Protein AF-A0AAX3WSV1-F1 (afdb_monomer)

InterPro domains:
  IPR004107 Integrase, SAM-like, N-terminal [PF02899] (29-81)
  IPR010998 Integrase/recombinase, N-terminal [G3DSA:1.10.150.130] (27-83)
  IPR044068 Core-binding (CB) domain [PS51900] (21-84)

pLDDT: mean 92.52, std 6.98, range [55.03, 97.19]

Foldseek 3Di:
DDKDWDQDPLGIAIFDADPVRHTPVVLNVVLVVCSVVPHDPVVSVVSNVVVNLLVVLCVVVVHDPVRDDPVSVVVSVVCVVPVD

Mean predicted aligned error: 3.67 Å

Sequence (84 aa):
MKVIEIGSDEGKRYMLLNREGEPVIPAMKYLKYLFNIGRAENTIKSYEYHLKLYFEFLEVEKIDYQQINLHTFSSFIGWLRSPF

Structure (mmCIF, N/CA/C/O backbone):
data_AF-A0AAX3WSV1-F1
#
_entry.id   AF-A0AAX3WSV1-F1
#
loop_
_atom_site.group_PDB
_atom_site.id
_atom_site.type_symbol
_atom_site.label_atom_id
_atom_site.label_alt_id
_atom_site.label_comp_id
_atom_site.label_asym_id
_atom_site.label_entity_id
_atom_site.label_seq_id
_atom_site.pdbx_PDB_ins_code
_atom_site.Cartn_x
_atom_site.Cartn_y
_atom_site.Cartn_z
_atom_site.occupancy
_atom_site.B_iso_or_equiv
_atom_site.auth_seq_id
_atom_site.auth_comp_id
_atom_site.auth_asym_id
_atom_site.auth_atom_id
_atom_site.pdbx_PDB_model_num
ATOM 1 N N . MET A 1 1 ? 2.455 -0.340 9.400 1.00 92.44 1 MET A N 1
ATOM 2 C CA . MET A 1 1 ? 2.901 -1.359 8.423 1.00 92.44 1 MET A CA 1
ATOM 3 C C . MET A 1 1 ? 4.296 -1.020 7.917 1.00 92.44 1 MET A C 1
ATOM 5 O O . MET A 1 1 ? 4.743 0.115 8.069 1.00 92.44 1 MET A O 1
ATOM 9 N N . LYS A 1 2 ? 5.015 -1.985 7.341 1.00 93.31 2 LYS A N 1
ATOM 10 C CA . LYS A 1 2 ? 6.390 -1.788 6.859 1.00 93.31 2 LYS A CA 1
ATOM 11 C C . LYS A 1 2 ? 6.536 -2.282 5.432 1.00 93.31 2 LYS A C 1
ATOM 13 O O . LYS A 1 2 ? 6.014 -3.334 5.089 1.00 93.31 2 LYS A O 1
ATOM 18 N N . VAL A 1 3 ? 7.307 -1.550 4.637 1.00 94.19 3 VAL A N 1
ATOM 19 C CA . VAL A 1 3 ? 7.713 -2.000 3.308 1.00 94.19 3 VAL A CA 1
ATOM 20 C C . VAL A 1 3 ? 9.173 -2.413 3.319 1.00 94.19 3 VAL A C 1
ATOM 22 O O . VAL A 1 3 ? 10.012 -1.757 3.938 1.00 94.19 3 VAL A O 1
ATOM 25 N N . ILE A 1 4 ? 9.457 -3.525 2.649 1.00 93.44 4 ILE A N 1
ATOM 26 C CA . ILE A 1 4 ? 10.800 -4.049 2.432 1.00 93.44 4 ILE A CA 1
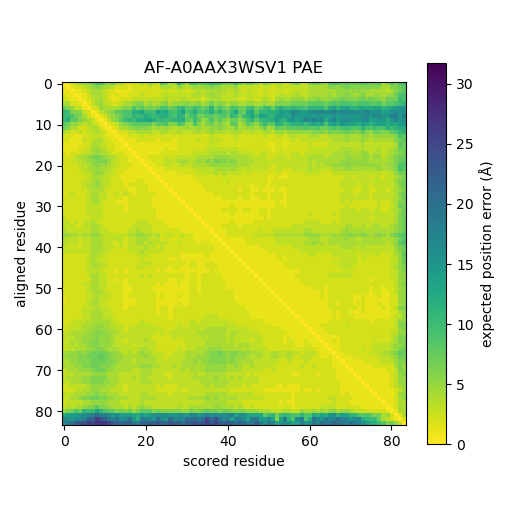ATOM 27 C C . ILE A 1 4 ? 11.079 -4.057 0.933 1.00 93.44 4 ILE A C 1
ATOM 29 O O . ILE A 1 4 ? 10.320 -4.637 0.159 1.00 93.44 4 ILE A O 1
ATOM 33 N N . GLU A 1 5 ? 12.184 -3.434 0.539 1.00 92.19 5 GLU A N 1
ATOM 34 C CA . GLU A 1 5 ? 12.719 -3.520 -0.817 1.00 92.19 5 GLU A CA 1
ATOM 35 C C . GLU A 1 5 ? 13.630 -4.748 -0.926 1.00 92.19 5 GLU A C 1
ATOM 37 O O . GLU A 1 5 ? 14.476 -4.991 -0.065 1.00 92.19 5 GLU A O 1
ATOM 42 N N . ILE A 1 6 ? 13.445 -5.531 -1.984 1.00 88.31 6 ILE A N 1
ATOM 43 C CA . ILE A 1 6 ? 14.255 -6.699 -2.314 1.00 88.31 6 ILE A CA 1
ATOM 44 C C . ILE A 1 6 ? 14.885 -6.441 -3.676 1.00 88.31 6 ILE A C 1
ATOM 46 O O . ILE A 1 6 ? 14.182 -6.367 -4.686 1.00 88.31 6 ILE A O 1
ATOM 50 N N . GLY A 1 7 ? 16.209 -6.315 -3.704 1.00 82.62 7 GLY A N 1
ATOM 51 C CA . GLY A 1 7 ? 16.963 -6.301 -4.953 1.00 82.62 7 GLY A CA 1
ATOM 52 C C . GLY A 1 7 ? 16.981 -7.692 -5.587 1.00 82.62 7 GLY A C 1
ATOM 53 O O . GLY A 1 7 ? 17.192 -8.688 -4.897 1.00 82.62 7 GLY A O 1
ATOM 54 N N . SER A 1 8 ? 16.758 -7.758 -6.895 1.00 76.12 8 SER A N 1
ATOM 55 C CA . SER A 1 8 ? 16.986 -8.947 -7.718 1.00 76.12 8 SER A CA 1
ATOM 56 C C . SER A 1 8 ? 17.675 -8.546 -9.021 1.00 76.12 8 SER A C 1
ATOM 58 O O . SER A 1 8 ? 17.645 -7.370 -9.388 1.00 76.12 8 SER A O 1
ATOM 60 N N . ASP A 1 9 ? 18.240 -9.514 -9.742 1.00 76.75 9 ASP A N 1
ATOM 61 C CA . ASP A 1 9 ? 18.864 -9.284 -11.056 1.00 76.75 9 ASP A CA 1
ATOM 62 C C . ASP A 1 9 ? 17.872 -8.708 -12.086 1.00 76.75 9 ASP A C 1
ATOM 64 O O . ASP A 1 9 ? 18.257 -8.019 -13.025 1.00 76.75 9 ASP A O 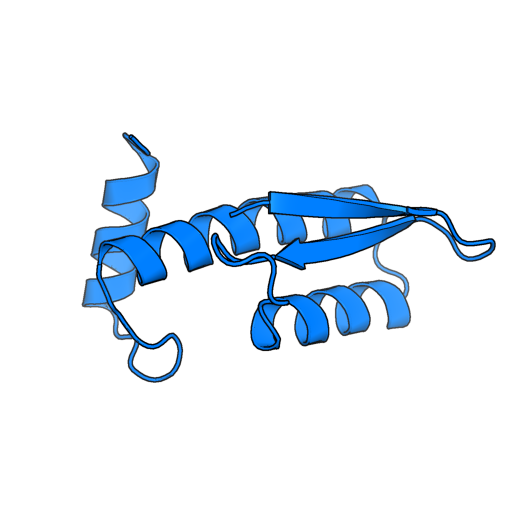1
ATOM 68 N N . GLU A 1 10 ? 16.575 -8.943 -11.874 1.00 77.25 10 GLU A N 1
ATOM 69 C CA . GLU A 1 10 ? 15.469 -8.452 -12.703 1.00 77.25 10 GLU A CA 1
ATOM 70 C C . GLU A 1 10 ? 14.953 -7.062 -12.273 1.00 77.25 10 GLU A C 1
ATOM 72 O O . GLU A 1 10 ? 13.996 -6.546 -12.849 1.00 77.25 10 GLU A O 1
ATOM 77 N N . GLY A 1 11 ? 15.547 -6.456 -11.241 1.00 81.19 11 GLY A N 1
ATOM 78 C CA . GLY A 1 11 ? 15.131 -5.177 -10.664 1.00 81.19 11 GLY A CA 1
ATOM 79 C C . GLY A 1 11 ? 14.630 -5.295 -9.224 1.00 81.19 11 GLY A C 1
ATOM 80 O O . GLY A 1 11 ? 14.786 -6.320 -8.555 1.00 81.19 11 GLY A O 1
ATOM 81 N N . LYS A 1 12 ? 14.037 -4.216 -8.713 1.00 86.94 12 LYS A N 1
ATOM 82 C CA . LYS A 1 12 ? 13.576 -4.134 -7.322 1.00 86.94 12 LYS A CA 1
ATOM 83 C C . LYS A 1 12 ? 12.144 -4.615 -7.167 1.00 86.94 12 LYS A C 1
ATOM 85 O O . LYS A 1 12 ? 11.255 -4.258 -7.939 1.00 86.94 12 LYS A O 1
ATOM 90 N N . ARG A 1 13 ? 11.919 -5.398 -6.119 1.00 87.19 13 ARG A N 1
ATOM 91 C CA . ARG A 1 13 ? 10.607 -5.880 -5.687 1.00 87.19 13 ARG A CA 1
ATOM 92 C C . ARG A 1 13 ? 10.291 -5.306 -4.315 1.00 87.19 13 ARG A C 1
ATOM 94 O O . ARG A 1 13 ? 11.193 -5.030 -3.531 1.00 87.19 13 ARG A O 1
ATOM 101 N N . TYR A 1 14 ? 9.009 -5.165 -4.015 1.00 92.94 14 TYR A N 1
ATOM 102 C CA . TYR A 1 14 ? 8.553 -4.587 -2.756 1.00 92.94 14 TYR A CA 1
ATOM 103 C C . TYR A 1 14 ? 7.663 -5.574 -2.012 1.00 92.94 14 TYR A C 1
ATOM 105 O O . TYR A 1 14 ? 6.783 -6.188 -2.622 1.00 92.94 14 TYR A O 1
ATOM 113 N N . MET A 1 15 ? 7.885 -5.713 -0.703 1.00 94.19 15 MET A N 1
ATOM 114 C CA . MET A 1 15 ? 7.011 -6.461 0.192 1.00 94.19 15 MET A CA 1
ATOM 115 C C . MET A 1 15 ? 6.348 -5.562 1.223 1.00 94.19 15 MET A C 1
ATOM 117 O O . MET A 1 15 ? 7.050 -4.876 1.957 1.00 94.19 15 MET A O 1
ATOM 121 N N . LEU A 1 16 ? 5.018 -5.613 1.316 1.00 96.19 16 LEU A N 1
ATOM 122 C CA . LEU A 1 16 ? 4.246 -4.951 2.365 1.00 96.19 16 LEU A CA 1
ATOM 123 C C . LEU A 1 16 ? 3.963 -5.939 3.501 1.00 96.19 16 LEU A C 1
ATOM 125 O O . LEU A 1 16 ? 3.336 -6.975 3.279 1.00 96.19 16 LEU A O 1
ATOM 129 N N . LEU A 1 17 ? 4.407 -5.596 4.707 1.00 96.00 17 LEU A N 1
ATOM 130 C CA . LEU A 1 17 ? 4.188 -6.349 5.937 1.00 96.00 17 LEU A CA 1
ATOM 131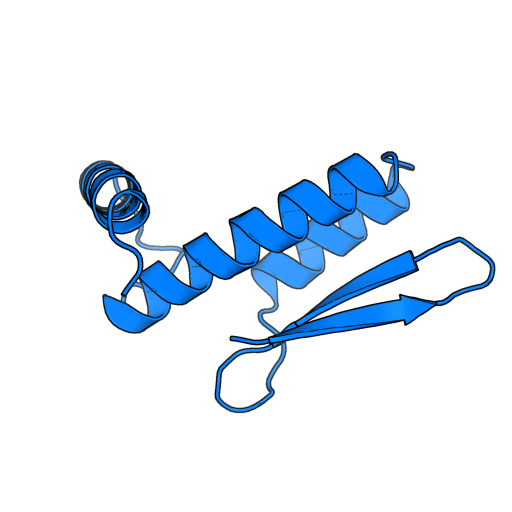 C C . LEU A 1 17 ? 3.260 -5.579 6.889 1.00 96.00 17 LEU A C 1
ATOM 133 O O . LEU A 1 17 ? 3.384 -4.354 7.025 1.00 96.00 17 LEU A O 1
ATOM 137 N N . ASN A 1 18 ? 2.364 -6.295 7.570 1.00 93.62 18 ASN A N 1
ATOM 138 C CA . ASN A 1 18 ? 1.539 -5.752 8.651 1.00 93.62 18 ASN A CA 1
ATOM 139 C C . ASN A 1 18 ? 2.384 -5.464 9.912 1.00 93.62 18 ASN A C 1
ATOM 141 O O . ASN A 1 18 ? 3.619 -5.525 9.885 1.00 93.62 18 ASN A O 1
ATOM 145 N N . ARG A 1 19 ? 1.739 -5.066 11.014 1.00 90.19 19 ARG A N 1
ATOM 146 C CA . ARG A 1 19 ? 2.432 -4.728 12.270 1.00 90.19 19 ARG A CA 1
ATOM 147 C C . ARG A 1 19 ? 3.040 -5.955 12.951 1.00 90.19 19 ARG A C 1
ATOM 149 O O . ARG A 1 19 ? 4.051 -5.826 13.634 1.00 90.19 19 ARG A O 1
ATOM 156 N N . GLU A 1 20 ? 2.473 -7.123 12.696 1.00 92.81 20 GLU A N 1
ATOM 157 C CA . GLU A 1 20 ? 2.911 -8.435 13.167 1.00 92.81 20 GLU A CA 1
ATOM 158 C C . GLU A 1 20 ? 4.076 -8.998 12.329 1.00 92.81 20 GLU A C 1
ATOM 160 O O . GLU A 1 20 ? 4.652 -10.028 12.672 1.00 92.81 20 GLU A O 1
ATOM 165 N N . GLY A 1 21 ? 4.469 -8.311 11.248 1.00 91.81 21 GLY A N 1
ATOM 166 C CA . GLY A 1 21 ? 5.539 -8.743 10.346 1.00 91.81 21 GLY A CA 1
ATOM 167 C C . GLY A 1 21 ? 5.095 -9.763 9.294 1.00 91.81 21 GLY A C 1
ATOM 168 O O . GLY A 1 21 ? 5.933 -10.302 8.571 1.00 91.81 21 GLY A O 1
ATOM 169 N N . GLU A 1 22 ? 3.796 -10.013 9.170 1.00 94.62 22 GLU A N 1
ATOM 170 C CA . GLU A 1 22 ? 3.215 -10.921 8.190 1.00 94.62 22 GLU A CA 1
ATOM 171 C C . GLU A 1 22 ? 2.934 -10.202 6.858 1.00 94.62 22 GLU A C 1
ATOM 173 O O . GLU A 1 22 ? 2.552 -9.027 6.843 1.00 94.62 22 GLU A O 1
ATOM 178 N N . PRO A 1 23 ? 3.086 -10.877 5.706 1.00 95.19 23 PRO A N 1
ATOM 179 C CA . PRO A 1 23 ? 2.811 -10.263 4.413 1.00 95.19 23 PRO A CA 1
ATOM 180 C C . PRO A 1 23 ? 1.334 -9.907 4.215 1.00 95.19 23 PRO A C 1
ATOM 182 O O . PRO A 1 23 ? 0.446 -10.748 4.353 1.00 95.19 23 PRO A O 1
ATOM 185 N N . VAL A 1 24 ? 1.072 -8.690 3.737 1.00 96.81 24 VAL A N 1
ATOM 186 C CA . VAL A 1 24 ? -0.261 -8.270 3.285 1.00 96.81 24 VAL A CA 1
ATOM 187 C C . VAL A 1 24 ? -0.519 -8.866 1.899 1.00 96.81 24 VAL A C 1
ATOM 189 O O . VAL A 1 24 ? -0.263 -8.251 0.861 1.00 96.81 24 VAL A O 1
ATOM 192 N N . ILE A 1 25 ? -0.997 -10.113 1.873 1.00 95.81 25 ILE A N 1
ATOM 193 C CA . ILE A 1 25 ? -1.102 -10.946 0.663 1.00 95.81 25 ILE A CA 1
ATOM 194 C C . ILE A 1 25 ? -1.795 -10.259 -0.531 1.00 95.81 25 ILE A C 1
ATOM 196 O O . ILE A 1 25 ? -1.283 -10.394 -1.649 1.00 95.81 25 ILE A O 1
ATOM 200 N N . PRO A 1 26 ? -2.912 -9.520 -0.375 1.00 96.06 26 PRO A N 1
ATOM 201 C CA . PRO A 1 26 ? -3.550 -8.857 -1.513 1.00 96.06 26 PRO A CA 1
ATOM 202 C C . PRO A 1 26 ? -2.648 -7.792 -2.157 1.00 96.06 26 PRO A C 1
ATOM 204 O O . PRO A 1 26 ? -2.498 -7.775 -3.380 1.00 96.06 26 PRO A O 1
ATOM 207 N N . ALA A 1 27 ? -1.974 -6.969 -1.345 1.00 96.56 27 ALA A N 1
ATOM 208 C CA . ALA A 1 27 ? -1.009 -5.979 -1.828 1.00 96.56 27 ALA A CA 1
ATOM 209 C C . ALA A 1 27 ? 0.178 -6.655 -2.527 1.00 96.56 27 ALA A C 1
ATOM 211 O O . ALA A 1 27 ? 0.561 -6.267 -3.630 1.00 96.56 27 ALA A O 1
ATOM 212 N N . MET A 1 28 ? 0.704 -7.728 -1.928 1.00 95.81 28 MET A N 1
ATOM 213 C CA . MET A 1 28 ? 1.804 -8.519 -2.485 1.00 95.81 28 MET A CA 1
ATOM 214 C C . MET A 1 28 ? 1.494 -9.077 -3.872 1.00 95.81 28 MET A C 1
ATOM 216 O O . MET A 1 28 ? 2.320 -8.990 -4.784 1.00 95.81 28 MET A O 1
ATOM 220 N N . LYS A 1 29 ? 0.298 -9.648 -4.047 1.00 96.19 29 LYS A N 1
ATOM 221 C CA . LYS A 1 29 ? -0.148 -10.195 -5.333 1.00 96.19 29 LYS A CA 1
ATOM 222 C C . LYS A 1 29 ? -0.200 -9.111 -6.40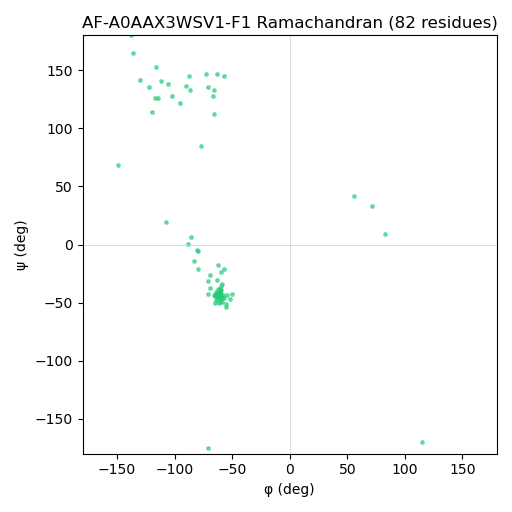6 1.00 96.19 29 LYS A C 1
ATOM 224 O O . LYS A 1 29 ? 0.249 -9.350 -7.526 1.00 96.19 29 LYS A O 1
ATOM 229 N N . TYR A 1 30 ? -0.699 -7.927 -6.063 1.00 96.88 30 TYR A N 1
ATOM 230 C CA . TYR A 1 30 ? -0.804 -6.825 -7.012 1.00 96.88 30 TYR A CA 1
ATOM 231 C C . TYR A 1 30 ? 0.561 -6.223 -7.377 1.00 96.88 30 TYR A C 1
ATOM 233 O O . TYR A 1 30 ? 0.842 -6.024 -8.557 1.00 96.88 30 TYR A O 1
ATOM 241 N N . LEU A 1 31 ? 1.460 -6.028 -6.407 1.00 95.75 31 LEU A N 1
ATOM 242 C CA . LEU A 1 31 ? 2.829 -5.567 -6.676 1.00 95.75 31 LEU A CA 1
ATOM 243 C C . LEU A 1 31 ? 3.606 -6.562 -7.546 1.00 95.75 31 LEU A C 1
ATOM 245 O O . LEU A 1 31 ? 4.266 -6.159 -8.504 1.00 95.75 31 LEU A O 1
ATOM 249 N N . LYS A 1 32 ? 3.466 -7.868 -7.277 1.00 94.50 32 LYS A N 1
ATOM 250 C CA . LYS A 1 32 ? 4.035 -8.925 -8.125 1.00 94.50 32 LYS A CA 1
ATOM 251 C C . LYS A 1 32 ? 3.474 -8.873 -9.546 1.00 94.50 32 LYS A C 1
ATOM 253 O O . LYS A 1 32 ? 4.227 -9.034 -10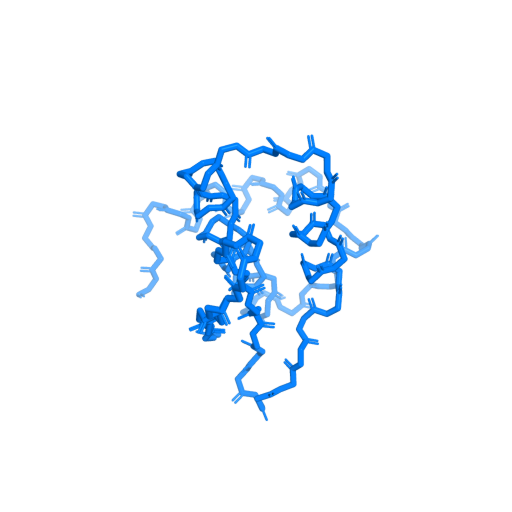.500 1.00 94.50 32 LYS A O 1
ATOM 258 N N . TYR A 1 33 ? 2.174 -8.629 -9.700 1.00 96.25 33 TYR A N 1
ATOM 259 C CA . TYR A 1 33 ? 1.567 -8.441 -11.016 1.00 96.25 33 TYR A CA 1
ATOM 260 C C . TYR A 1 33 ? 2.182 -7.247 -11.763 1.00 96.25 33 TYR A C 1
ATOM 262 O O . TYR A 1 33 ? 2.594 -7.416 -12.908 1.00 96.25 33 TYR A O 1
ATOM 270 N N . LEU A 1 34 ? 2.311 -6.076 -11.122 1.00 95.81 34 LEU A N 1
ATOM 271 C CA . LEU A 1 34 ? 2.906 -4.884 -11.745 1.00 95.81 34 LEU A CA 1
ATOM 272 C C . LEU A 1 34 ? 4.361 -5.113 -12.175 1.00 95.81 34 LEU A C 1
ATOM 274 O O . LEU A 1 34 ? 4.750 -4.679 -13.259 1.00 95.81 34 LEU A O 1
ATOM 278 N N . PHE A 1 35 ? 5.132 -5.817 -11.344 1.00 94.38 35 PHE A N 1
ATOM 279 C CA . PHE A 1 35 ? 6.494 -6.235 -11.666 1.00 94.38 35 PHE A CA 1
ATOM 280 C C . PHE A 1 35 ? 6.521 -7.152 -12.896 1.00 94.38 35 PHE A C 1
ATOM 282 O O . PHE A 1 35 ? 7.234 -6.879 -13.857 1.00 94.38 35 PHE A O 1
ATOM 289 N N . ASN A 1 36 ? 5.681 -8.191 -12.913 1.00 94.12 36 ASN A N 1
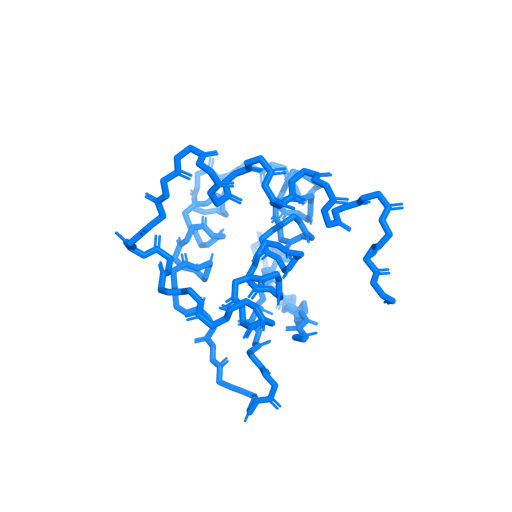ATOM 290 C CA . ASN A 1 36 ? 5.652 -9.185 -13.988 1.00 94.12 36 ASN A CA 1
ATOM 291 C C . ASN A 1 36 ? 5.259 -8.608 -15.356 1.00 94.12 36 ASN A C 1
ATOM 293 O O . ASN A 1 36 ? 5.706 -9.118 -16.378 1.00 94.12 36 ASN A O 1
ATOM 297 N N . ILE A 1 37 ? 4.424 -7.566 -15.396 1.00 95.88 37 ILE A N 1
ATOM 298 C CA . ILE A 1 37 ? 4.062 -6.889 -16.654 1.00 95.88 37 ILE A CA 1
ATOM 299 C C . ILE A 1 37 ? 5.073 -5.801 -17.062 1.00 95.88 37 ILE A C 1
ATOM 301 O O . ILE A 1 37 ? 4.807 -5.045 -17.995 1.00 95.88 37 ILE A O 1
ATOM 305 N N . GLY A 1 38 ? 6.196 -5.675 -16.348 1.00 93.88 38 GLY A N 1
ATOM 306 C CA . GLY A 1 38 ? 7.274 -4.746 -16.678 1.00 93.88 38 GLY A CA 1
ATOM 307 C C . GLY A 1 38 ? 6.941 -3.273 -16.432 1.00 93.88 38 GLY A C 1
ATOM 308 O O . GLY A 1 38 ? 7.395 -2.410 -17.184 1.00 93.88 38 GLY A O 1
ATOM 309 N N . ARG A 1 39 ? 6.126 -2.941 -15.416 1.00 95.62 39 ARG A N 1
ATOM 310 C CA . ARG A 1 39 ? 5.933 -1.527 -15.042 1.00 95.62 39 ARG A CA 1
ATOM 311 C C . ARG A 1 39 ? 7.245 -0.915 -14.555 1.00 95.62 39 ARG A C 1
ATOM 313 O O . ARG A 1 39 ? 8.047 -1.573 -13.903 1.00 95.62 39 ARG A O 1
ATOM 320 N N . ALA A 1 40 ? 7.420 0.376 -14.832 1.00 93.88 40 ALA A N 1
ATOM 321 C CA . ALA A 1 40 ? 8.579 1.132 -14.375 1.00 93.88 40 ALA A CA 1
ATOM 322 C C . ALA A 1 40 ? 8.712 1.089 -12.843 1.00 93.88 40 ALA A C 1
ATOM 324 O O . ALA A 1 40 ? 7.708 1.157 -12.131 1.00 93.88 40 ALA A O 1
ATOM 325 N N . GLU A 1 41 ? 9.948 1.059 -12.337 1.00 92.44 41 GLU A N 1
ATOM 326 C CA . GLU A 1 41 ? 10.244 0.997 -10.895 1.00 92.44 41 GLU A CA 1
ATOM 327 C C . GLU A 1 41 ? 9.508 2.091 -10.111 1.00 92.44 41 GLU A C 1
ATOM 329 O O . GLU A 1 41 ? 8.833 1.797 -9.129 1.00 92.44 41 GLU A O 1
ATOM 334 N N . ASN A 1 42 ? 9.547 3.339 -10.591 1.00 93.69 42 ASN A N 1
ATOM 335 C CA . ASN A 1 42 ? 8.853 4.459 -9.950 1.00 93.69 42 ASN A CA 1
ATOM 336 C C . ASN A 1 42 ? 7.339 4.238 -9.860 1.00 93.69 42 ASN A C 1
ATOM 338 O O . ASN A 1 42 ? 6.728 4.605 -8.863 1.00 93.69 42 ASN A O 1
ATOM 342 N N . THR A 1 43 ? 6.733 3.605 -10.869 1.00 95.25 43 THR A N 1
ATOM 343 C CA . THR A 1 43 ? 5.315 3.243 -10.826 1.00 95.25 43 THR A CA 1
ATOM 344 C C . THR A 1 43 ? 5.066 2.224 -9.721 1.00 95.25 43 THR A C 1
ATOM 346 O O . THR A 1 43 ? 4.187 2.441 -8.894 1.00 95.25 43 THR A O 1
ATOM 349 N N . ILE A 1 44 ? 5.851 1.145 -9.665 1.00 95.50 44 ILE A N 1
ATOM 350 C CA . ILE A 1 44 ? 5.697 0.106 -8.636 1.00 95.50 44 ILE A CA 1
ATOM 351 C C . ILE A 1 44 ? 5.899 0.704 -7.238 1.00 95.50 44 ILE A C 1
ATOM 353 O O . ILE A 1 44 ? 5.097 0.434 -6.348 1.00 95.50 44 ILE A O 1
ATOM 357 N N . LYS A 1 45 ? 6.899 1.575 -7.069 1.00 94.31 45 LYS A N 1
ATOM 358 C CA . LYS A 1 45 ? 7.178 2.293 -5.822 1.00 94.31 45 LYS A CA 1
ATOM 359 C C . LYS A 1 45 ? 6.015 3.192 -5.392 1.00 94.31 45 LYS A C 1
ATOM 361 O O . LYS A 1 45 ? 5.619 3.173 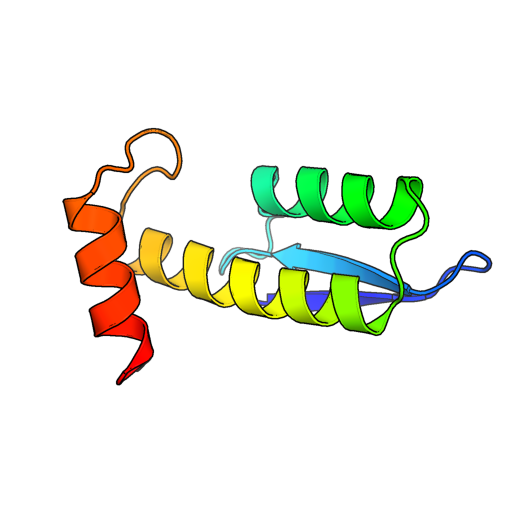-4.233 1.00 94.31 45 LYS A O 1
ATOM 366 N N . SER A 1 46 ? 5.416 3.947 -6.316 1.00 96.19 46 SER A N 1
ATOM 367 C CA . SER A 1 46 ? 4.211 4.732 -6.014 1.00 96.19 46 SER A CA 1
ATOM 368 C C . SER A 1 46 ? 3.044 3.839 -5.585 1.00 96.19 46 SER A C 1
ATOM 370 O O . SER A 1 46 ? 2.369 4.145 -4.605 1.00 96.19 46 SER A O 1
ATOM 372 N N . TYR A 1 47 ? 2.813 2.721 -6.279 1.00 97.19 47 TYR A N 1
ATOM 373 C CA . TYR A 1 47 ? 1.756 1.778 -5.904 1.00 97.19 47 TYR A CA 1
ATOM 374 C C . TYR A 1 47 ? 2.000 1.146 -4.537 1.00 97.19 47 TYR A C 1
ATOM 376 O O . TYR A 1 47 ? 1.069 1.058 -3.745 1.00 97.19 47 TYR A O 1
ATOM 384 N N . GLU A 1 48 ? 3.230 0.738 -4.242 1.00 95.62 48 GLU A N 1
ATOM 385 C CA . GLU A 1 48 ? 3.618 0.221 -2.932 1.00 95.62 48 GLU A CA 1
ATOM 386 C C . GLU A 1 48 ? 3.281 1.222 -1.824 1.00 95.62 48 GLU A C 1
ATOM 388 O O . GLU A 1 48 ? 2.562 0.867 -0.888 1.00 95.62 48 GLU A O 1
ATOM 393 N N . TYR A 1 49 ? 3.704 2.477 -1.985 1.00 95.38 49 TYR A N 1
ATOM 394 C CA . TYR A 1 49 ? 3.452 3.533 -1.010 1.00 95.38 49 TYR A CA 1
ATOM 395 C C . TYR A 1 49 ? 1.950 3.744 -0.764 1.00 95.38 49 TYR A C 1
ATOM 397 O O . TYR A 1 49 ? 1.497 3.804 0.381 1.00 95.38 49 TYR A O 1
ATOM 405 N N . HIS A 1 50 ? 1.147 3.810 -1.830 1.00 95.75 50 HIS A N 1
ATOM 406 C CA . HIS A 1 50 ? -0.300 3.993 -1.705 1.00 95.75 50 HIS A CA 1
ATOM 407 C C . HIS A 1 50 ? -1.008 2.767 -1.117 1.00 95.75 50 HIS A C 1
ATOM 409 O O . HIS A 1 50 ? -1.931 2.928 -0.320 1.00 95.75 50 HIS A O 1
ATOM 415 N N . LEU A 1 51 ? -0.571 1.550 -1.460 1.00 96.94 51 LEU A N 1
ATOM 416 C CA . LEU A 1 51 ? -1.095 0.323 -0.858 1.00 96.94 51 LEU A CA 1
ATOM 417 C C . LEU A 1 51 ? -0.793 0.280 0.636 1.00 96.94 51 LEU A C 1
ATOM 419 O O . LEU A 1 51 ? -1.677 -0.070 1.411 1.00 96.94 51 LEU A O 1
ATOM 423 N N . LYS A 1 52 ? 0.418 0.671 1.049 1.00 96.19 52 LYS A N 1
ATOM 424 C CA . LYS A 1 52 ? 0.773 0.766 2.466 1.00 96.19 52 LYS A CA 1
ATOM 425 C C . LYS A 1 52 ? -0.209 1.675 3.207 1.00 96.19 52 LYS A C 1
ATOM 427 O O . LYS A 1 52 ? -0.809 1.229 4.178 1.00 96.19 52 LYS A O 1
ATOM 432 N N . LEU A 1 53 ? -0.413 2.903 2.722 1.00 96.06 53 LEU A N 1
ATOM 433 C CA . LEU A 1 53 ? -1.346 3.858 3.334 1.00 96.06 53 LEU A CA 1
ATOM 434 C C . LEU A 1 53 ? -2.774 3.307 3.407 1.00 96.06 53 LEU A C 1
ATOM 436 O O . LEU A 1 53 ? -3.448 3.444 4.424 1.00 96.06 53 LEU A O 1
ATOM 440 N N . TYR A 1 54 ? -3.234 2.671 2.332 1.00 96.38 54 TYR A N 1
ATOM 441 C CA . TYR A 1 54 ? -4.575 2.107 2.267 1.00 96.38 54 TYR A CA 1
ATOM 442 C C . TYR A 1 54 ? -4.785 0.970 3.272 1.00 96.38 54 TYR A C 1
ATOM 444 O O . TYR A 1 54 ? -5.768 0.970 4.008 1.00 96.38 54 TYR A O 1
A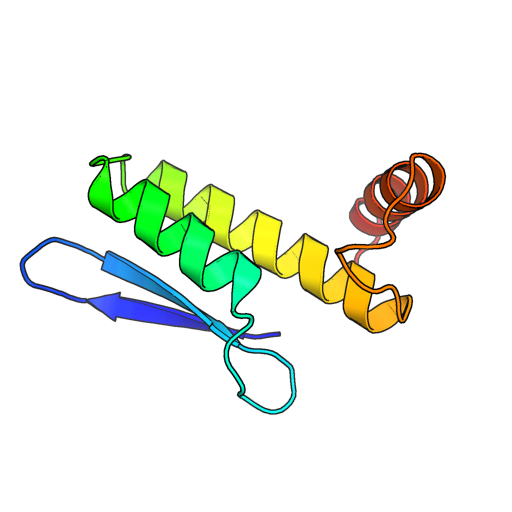TOM 452 N N . PHE A 1 55 ? -3.854 0.019 3.343 1.00 96.25 55 PHE A N 1
ATOM 453 C CA . PHE A 1 55 ? -3.955 -1.087 4.293 1.00 96.25 55 PHE A CA 1
ATOM 454 C C . PHE A 1 55 ? -3.734 -0.634 5.743 1.00 96.25 55 PHE A C 1
ATOM 456 O O . PHE A 1 55 ? -4.374 -1.183 6.635 1.00 96.25 55 PHE A O 1
ATOM 463 N N . GLU A 1 56 ? -2.917 0.396 5.988 1.00 95.50 56 GLU A N 1
ATOM 464 C CA . GLU A 1 56 ? -2.806 1.035 7.309 1.00 95.50 56 GLU A CA 1
ATOM 465 C C . GLU A 1 56 ? -4.131 1.658 7.752 1.00 95.50 56 GLU A C 1
ATOM 467 O O . GLU A 1 56 ? -4.551 1.450 8.890 1.00 95.50 56 GLU A O 1
ATOM 472 N N . PHE A 1 57 ? -4.815 2.369 6.856 1.00 95.56 57 PHE A N 1
ATOM 473 C CA . PHE A 1 57 ? -6.151 2.898 7.117 1.00 95.56 57 PHE A CA 1
ATOM 474 C C . PHE A 1 57 ? -7.152 1.779 7.446 1.00 95.56 57 PHE A C 1
ATOM 476 O O . PHE A 1 57 ? -7.833 1.847 8.467 1.00 95.56 57 PHE A O 1
ATOM 483 N N . LEU A 1 58 ? -7.212 0.726 6.624 1.00 95.38 58 LEU A N 1
ATOM 484 C CA . LEU A 1 58 ? -8.126 -0.399 6.851 1.00 95.38 58 LEU A CA 1
ATOM 485 C C . LEU A 1 58 ? -7.867 -1.108 8.187 1.00 95.38 58 LEU A C 1
ATOM 487 O O . LEU A 1 58 ? -8.813 -1.502 8.863 1.00 95.38 58 LEU A O 1
ATOM 491 N N . GLU A 1 59 ? -6.601 -1.248 8.584 1.00 93.44 59 GLU A N 1
ATOM 492 C CA . GLU A 1 59 ? -6.202 -1.825 9.871 1.00 93.44 59 GLU A CA 1
ATOM 493 C C . GLU A 1 59 ? -6.668 -0.958 11.051 1.00 93.44 59 GLU A C 1
ATOM 495 O O . GLU A 1 59 ? -7.220 -1.486 12.018 1.00 93.44 59 GLU A O 1
ATOM 500 N N . VAL A 1 60 ? -6.498 0.368 10.965 1.00 92.38 60 VAL A N 1
ATOM 501 C CA . VAL A 1 60 ? -6.947 1.317 12.001 1.00 92.38 60 VAL A CA 1
ATOM 502 C C . VAL A 1 60 ? -8.468 1.292 12.155 1.00 92.38 60 VAL A C 1
ATOM 504 O O . VAL A 1 60 ? -8.969 1.202 13.276 1.00 92.38 60 VAL A O 1
ATOM 507 N N . GLU A 1 61 ? -9.194 1.300 11.040 1.00 93.19 61 GLU A N 1
ATOM 508 C CA . GLU A 1 61 ? -10.661 1.269 11.023 1.00 93.19 61 GLU A CA 1
ATOM 509 C C . GLU A 1 61 ? -11.242 -0.141 11.241 1.00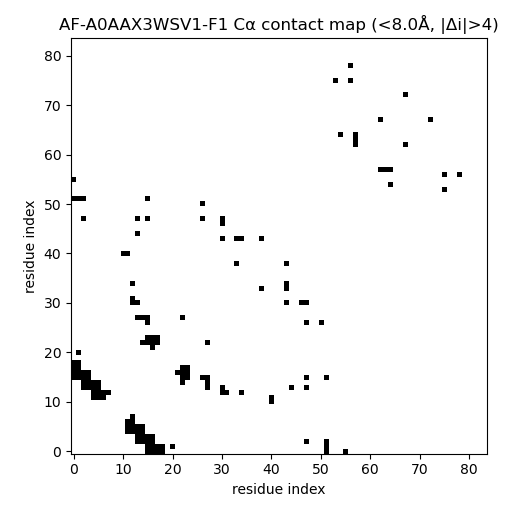 93.19 61 GLU A C 1
ATOM 511 O O . GLU A 1 61 ? -12.456 -0.299 11.367 1.00 93.19 61 GLU A O 1
ATOM 516 N N . LYS A 1 62 ? -10.389 -1.175 11.305 1.00 94.06 62 LYS A N 1
ATOM 517 C CA . LYS A 1 62 ? -10.764 -2.596 11.437 1.00 94.06 62 LYS A CA 1
ATOM 518 C C . LYS A 1 62 ? -11.720 -3.073 10.334 1.00 94.06 62 LYS A C 1
ATOM 520 O O . LYS A 1 62 ? -12.665 -3.818 10.595 1.00 94.06 62 LYS A O 1
ATOM 525 N N . ILE A 1 63 ? -11.466 -2.650 9.097 1.00 95.44 63 ILE A N 1
ATOM 526 C CA . ILE A 1 63 ? -12.271 -2.992 7.919 1.00 95.44 63 ILE A CA 1
ATOM 527 C C . ILE A 1 63 ? -11.553 -4.075 7.106 1.00 95.44 63 ILE A C 1
ATOM 529 O O . ILE A 1 63 ? -10.398 -3.915 6.716 1.00 95.44 63 ILE A O 1
ATOM 533 N N . ASP A 1 64 ? -12.254 -5.168 6.794 1.00 94.44 64 ASP A N 1
ATOM 534 C CA . ASP A 1 64 ? -11.794 -6.126 5.783 1.00 94.44 64 ASP A CA 1
ATOM 535 C C . ASP A 1 64 ? -11.809 -5.457 4.397 1.00 94.44 64 ASP A C 1
ATOM 537 O O . ASP A 1 64 ? -12.830 -4.918 3.963 1.00 94.44 64 ASP A O 1
ATOM 541 N N . TYR A 1 65 ? -10.687 -5.529 3.677 1.00 93.75 65 TYR A N 1
ATOM 542 C CA . TYR A 1 65 ? -10.536 -4.986 2.323 1.00 93.75 65 TYR A CA 1
ATOM 543 C C . TYR A 1 65 ? -11.561 -5.545 1.317 1.00 93.75 65 TYR A C 1
ATOM 545 O O . TYR A 1 65 ? -11.809 -4.924 0.286 1.00 93.75 65 TYR A O 1
ATOM 553 N N . GLN A 1 66 ? -12.167 -6.702 1.601 1.00 94.75 66 GLN A N 1
ATOM 554 C CA . GLN A 1 66 ? -13.222 -7.304 0.777 1.00 94.75 66 GLN A CA 1
ATOM 555 C C . GLN A 1 66 ? -14.620 -6.745 1.067 1.00 94.75 66 GLN A C 1
ATOM 557 O O . GLN A 1 66 ? -15.537 -6.971 0.284 1.00 94.75 66 GLN A O 1
ATOM 562 N N . GLN A 1 67 ? -14.797 -6.030 2.178 1.00 94.94 67 GLN A N 1
ATOM 563 C CA . GLN A 1 67 ? -16.082 -5.487 2.638 1.00 94.94 67 GLN A CA 1
ATOM 564 C C . GLN A 1 67 ? -16.164 -3.962 2.463 1.00 94.94 67 GLN A C 1
ATOM 566 O O . GLN A 1 67 ? -16.959 -3.281 3.110 1.00 94.94 67 GLN A O 1
ATOM 571 N N . ILE A 1 68 ? -15.318 -3.407 1.596 1.00 95.62 68 ILE A N 1
ATOM 572 C CA . ILE A 1 68 ? -15.216 -1.966 1.372 1.00 95.62 68 ILE A CA 1
ATOM 573 C C . ILE A 1 68 ? -16.425 -1.441 0.600 1.00 95.62 68 ILE A C 1
ATOM 575 O O . ILE A 1 68 ? -16.973 -2.098 -0.285 1.00 95.62 68 ILE A O 1
ATOM 579 N N . ASN A 1 69 ? -16.818 -0.209 0.902 1.00 95.25 69 ASN A N 1
ATOM 580 C CA . ASN A 1 69 ? -17.887 0.487 0.198 1.00 95.25 69 ASN A CA 1
ATOM 581 C C . ASN A 1 69 ? -17.503 1.953 -0.063 1.00 95.25 69 ASN A C 1
ATOM 583 O O . ASN A 1 69 ? -16.419 2.411 0.306 1.00 95.25 69 ASN A O 1
ATOM 587 N N . LEU A 1 70 ? -18.394 2.712 -0.706 1.00 95.88 70 LEU A N 1
ATOM 588 C CA . LEU A 1 70 ? -18.134 4.116 -1.037 1.00 95.88 70 LEU A CA 1
ATOM 589 C C . LEU A 1 70 ? -17.851 4.982 0.204 1.00 95.88 70 LEU A C 1
ATOM 591 O O . LEU A 1 70 ? -17.028 5.895 0.140 1.00 95.88 70 LEU A O 1
ATOM 595 N N . HIS A 1 71 ? -18.489 4.681 1.336 1.00 95.19 71 HIS A N 1
ATOM 596 C CA . HIS A 1 71 ? -18.219 5.376 2.590 1.00 95.19 71 HIS A CA 1
ATOM 597 C C . HIS A 1 71 ? -16.793 5.095 3.080 1.00 95.19 71 HIS A C 1
ATOM 599 O O . HIS A 1 71 ? -16.083 6.041 3.410 1.00 95.19 71 HIS A O 1
ATOM 605 N N . THR A 1 72 ? -16.321 3.844 3.012 1.00 96.06 72 THR A N 1
ATOM 606 C CA . THR A 1 72 ? -14.923 3.487 3.313 1.00 96.06 72 THR A CA 1
ATOM 607 C C . THR A 1 72 ? -13.936 4.308 2.483 1.00 96.06 72 THR A C 1
ATOM 609 O O . THR A 1 72 ? -12.961 4.824 3.024 1.00 96.06 72 THR A O 1
ATOM 612 N N . PHE A 1 73 ? -14.198 4.487 1.183 1.00 94.31 73 PHE A N 1
ATOM 613 C CA . PHE A 1 73 ? -13.352 5.322 0.325 1.00 94.31 73 PHE A CA 1
ATOM 614 C C . PHE A 1 73 ? -13.384 6.798 0.730 1.00 94.31 73 PHE A C 1
ATOM 616 O O . PHE A 1 73 ? -12.332 7.428 0.798 1.00 94.31 73 PHE A O 1
ATOM 623 N N . SER A 1 74 ? -14.559 7.352 1.037 1.00 94.69 74 SER A N 1
ATOM 624 C CA . SER A 1 74 ? -14.666 8.733 1.525 1.00 94.69 74 SER A CA 1
ATOM 625 C C . SER A 1 74 ? -13.873 8.934 2.819 1.00 94.69 74 SER A C 1
ATOM 627 O O . SER A 1 74 ? -13.159 9.929 2.954 1.00 94.69 74 SER A O 1
ATOM 629 N N . SER A 1 75 ? -13.965 7.982 3.749 1.00 95.31 75 SER A N 1
ATOM 630 C CA . SER A 1 75 ? -13.209 7.996 5.001 1.00 95.31 75 SER A CA 1
ATOM 631 C C . SER A 1 75 ? -11.708 7.886 4.753 1.00 95.31 75 SER A C 1
ATOM 633 O O . SER A 1 75 ? -10.949 8.645 5.346 1.00 95.31 75 SER A O 1
ATOM 635 N N . PHE A 1 76 ? -11.273 7.041 3.812 1.00 96.06 76 PHE A N 1
ATOM 636 C CA . PHE A 1 76 ? -9.866 6.942 3.420 1.00 96.06 76 PHE A CA 1
ATOM 637 C C . PHE A 1 76 ? -9.320 8.271 2.878 1.00 96.06 76 PHE A C 1
ATOM 639 O O . PHE A 1 76 ? -8.258 8.723 3.299 1.00 96.06 76 PHE A O 1
ATOM 646 N N . ILE A 1 77 ? -10.059 8.947 1.991 1.00 94.81 77 ILE A N 1
ATOM 647 C CA . ILE A 1 77 ? -9.659 10.265 1.471 1.00 94.81 77 ILE A CA 1
ATOM 648 C C . ILE A 1 77 ? -9.574 11.308 2.594 1.00 94.81 77 ILE A C 1
ATOM 650 O O . ILE A 1 77 ? -8.669 12.143 2.588 1.00 94.81 77 ILE A O 1
ATOM 654 N N . GLY A 1 78 ? -10.493 11.261 3.564 1.00 94.06 78 GLY A N 1
ATOM 655 C CA . GLY A 1 78 ? -10.426 12.093 4.766 1.00 94.06 78 GLY A CA 1
ATOM 656 C C . GLY A 1 78 ? -9.184 11.794 5.610 1.00 94.06 78 GLY A C 1
ATOM 657 O O . GLY A 1 78 ? -8.457 12.716 5.976 1.00 94.06 78 GLY A O 1
ATOM 658 N N . TRP A 1 79 ? -8.904 10.513 5.844 1.00 94.75 79 TRP A N 1
ATOM 659 C CA . TRP A 1 79 ? -7.754 10.029 6.606 1.00 94.75 79 TRP A CA 1
ATOM 660 C C . TRP A 1 79 ? -6.419 10.462 5.985 1.00 94.75 79 TRP A C 1
ATOM 662 O O . TRP A 1 79 ? -5.535 10.917 6.700 1.00 94.75 79 TRP A O 1
ATOM 672 N N . LEU A 1 80 ? -6.292 10.460 4.653 1.00 94.00 80 LEU A N 1
ATOM 673 C CA . LEU A 1 80 ? -5.084 10.924 3.952 1.00 94.00 80 LEU A CA 1
ATOM 674 C C . LEU A 1 80 ? -4.740 12.408 4.175 1.00 94.00 80 LEU A C 1
ATOM 676 O O . LEU A 1 80 ? -3.613 12.810 3.889 1.00 94.00 80 LEU A O 1
ATOM 680 N N . ARG A 1 81 ? -5.677 13.241 4.651 1.00 89.12 81 ARG A N 1
ATOM 681 C CA . ARG A 1 81 ? -5.407 14.660 4.965 1.00 89.12 81 ARG A CA 1
ATOM 682 C C . ARG A 1 81 ? -4.714 14.856 6.313 1.00 89.12 81 ARG A C 1
ATOM 684 O O . ARG A 1 81 ? -4.111 15.901 6.530 1.00 89.12 81 ARG A O 1
ATOM 691 N N . SER A 1 82 ? -4.819 13.872 7.199 1.00 79.44 82 SER A N 1
ATOM 692 C CA . SER A 1 82 ? -4.121 13.816 8.479 1.00 79.44 82 SER A CA 1
ATOM 693 C C . SER A 1 82 ? -3.870 12.347 8.822 1.00 79.44 82 SER A C 1
ATOM 695 O O . SER A 1 82 ? -4.499 11.822 9.745 1.00 79.44 82 SER A O 1
ATOM 697 N N . PRO A 1 83 ? -2.998 11.660 8.060 1.00 62.19 83 PRO A N 1
ATOM 698 C CA . PRO A 1 83 ? -2.549 10.339 8.454 1.00 62.19 83 PRO A CA 1
ATOM 699 C C . PRO A 1 83 ? -1.742 10.575 9.732 1.00 62.19 83 PRO A C 1
ATOM 701 O O . PRO A 1 83 ? -0.766 11.317 9.679 1.00 62.19 83 PRO A O 1
ATOM 704 N N . PHE A 1 84 ? -2.257 10.089 10.865 1.00 55.03 84 PHE A N 1
ATOM 705 C CA . PHE A 1 84 ? -1.730 10.330 12.218 1.00 55.03 84 PHE A CA 1
ATOM 706 C C . PHE A 1 84 ? -0.203 10.464 12.300 1.00 55.03 84 PHE A C 1
ATOM 708 O O . PHE A 1 84 ? 0.498 9.606 11.714 1.00 55.03 84 PHE A O 1
#

Secondary structure (DSSP, 8-state):
-EEEEEEETTEEEEEEE-TTS-B-HHHHHHHHHHHHTT--HHHHHHHHHHHHHHHHHHHHHT--GGG--HHHHHHHHHHTTS--

Organism: NCBI:txid759811

Solvent-accessible surface area (backbone atoms only — not comparable to full-atom values): 5057 Å² total; per-residue (Å²): 104,46,77,46,80,43,83,48,100,93,45,79,43,69,43,47,22,41,87,87,67,46,71,41,59,72,60,37,54,52,50,52,48,44,54,75,74,65,55,54,67,70,57,54,53,53,49,51,55,52,47,50,54,52,53,46,50,28,60,75,71,70,48,58,86,90,74,67,50,74,65,54,53,55,50,50,60,54,40,70,77,61,66,127

Radius of gyration: 13.47 Å; Cα contacts (8 Å, |Δi|>4): 74; chains: 1; bounding box: 37×26×30 Å

Nearest PDB structures (foldseek):
  7t10-assembly1_R  TM=2.478E-01  e=2.268E+00  Homo sapiens